Protein AF-A0A124GS36-F1 (afdb_monomer)

pLDDT: mean 78.53, std 15.55, range [39.5, 96.31]

Foldseek 3Di:
DDDDDDDDPDPPPDPPPDPPPDPDPVVVQVVCVVVVNHDADPPHDDDPCPVVVVVVCQVPPDPDHDDPVVVVVVVVVVVVVCVVDVDDVVVVCPDPLQDVDDDPVNVVLVVVLVVCLVVQDDPDPDPPVFDWDDAPNDIAGGSRRSSRVSSVCVVVVPPD

Radius of gyration: 32.29 Å; Cα contacts (8 Å, |Δi|>4): 69; chains: 1; bounding box: 108×48×77 Å

InterPro domains:
  IPR019438 Queuosine salvage protein family [PF10343] (97-158)
  IPR019438 Queuosine salvage protein family [PTHR21314] (47-157)

Secondary structure (DSSP, 8-state):
---------------------S--HHHHHHHHHHTT-SPPPTTSPPP--HHHHHHHHHHH-SS----HHHHHHHHHHHHHHHHHTT--HHHHHTSTTS--S-SHHHHHHHHHHHHHHGGG--S--STTTS-EEEETTEEEETHHHHHHHHHHHHHHTT--

Organism: Penicillium freii (NCBI:txid48697)

Structure (mmCIF, N/CA/C/O backbone):
data_AF-A0A124GS36-F1
#
_entry.id   AF-A0A124GS36-F1
#
loop_
_atom_site.group_PDB
_atom_site.id
_atom_site.type_symbol
_atom_site.label_atom_id
_atom_site.label_alt_id
_atom_site.label_comp_id
_atom_site.label_asym_id
_atom_site.label_entity_id
_atom_site.label_seq_id
_atom_site.pdbx_PDB_ins_code
_atom_site.Cartn_x
_atom_site.Cartn_y
_atom_site.Cartn_z
_atom_site.occupancy
_atom_site.B_iso_or_equiv
_atom_site.auth_seq_id
_atom_site.auth_comp_id
_atom_site.auth_asym_id
_atom_site.auth_atom_id
_atom_site.pdbx_PDB_model_num
ATOM 1 N N . MET A 1 1 ? 85.234 -14.958 -55.658 1.00 46.88 1 MET A N 1
ATOM 2 C CA . MET A 1 1 ? 83.856 -14.489 -55.420 1.00 46.88 1 MET A CA 1
ATOM 3 C C . MET A 1 1 ? 82.938 -15.083 -56.471 1.00 46.88 1 MET A C 1
ATOM 5 O O . MET A 1 1 ? 82.985 -14.627 -57.607 1.00 46.88 1 MET A O 1
ATOM 9 N N . PRO A 1 2 ? 82.162 -16.115 -56.120 1.00 41.84 2 PRO A N 1
ATOM 10 C CA . PRO A 1 2 ? 81.025 -16.557 -56.909 1.00 41.84 2 PRO A CA 1
ATOM 11 C C . PRO A 1 2 ? 79.695 -16.244 -56.200 1.00 41.84 2 PRO A C 1
ATOM 13 O O . PRO A 1 2 ? 79.560 -16.466 -55.004 1.00 41.84 2 PRO A O 1
ATOM 16 N N . SER A 1 3 ? 78.782 -15.677 -56.990 1.00 43.06 3 SER A N 1
ATOM 17 C CA . SER A 1 3 ? 77.311 -15.678 -56.936 1.00 43.06 3 SER A CA 1
ATOM 18 C C . SER A 1 3 ? 76.588 -16.045 -55.630 1.00 43.06 3 SER A C 1
ATOM 20 O O . SER A 1 3 ? 76.698 -17.165 -55.149 1.00 43.06 3 SER A O 1
ATOM 22 N N . LEU A 1 4 ? 75.743 -15.110 -55.178 1.00 46.84 4 LEU A N 1
ATOM 23 C CA . LEU A 1 4 ? 74.707 -15.266 -54.149 1.00 46.84 4 LEU A CA 1
ATOM 24 C C . LEU A 1 4 ? 73.686 -16.374 -54.477 1.00 46.84 4 LEU A C 1
ATOM 26 O O . LEU A 1 4 ? 73.393 -16.646 -55.645 1.00 46.84 4 LEU A O 1
ATOM 30 N N . ASP A 1 5 ? 73.181 -16.968 -53.397 1.00 48.59 5 ASP A N 1
ATOM 31 C CA . ASP A 1 5 ? 72.450 -18.232 -53.260 1.00 48.59 5 ASP A CA 1
ATOM 32 C C . ASP A 1 5 ? 71.000 -18.241 -53.788 1.00 48.59 5 ASP A C 1
ATOM 34 O O . ASP A 1 5 ? 70.355 -17.193 -53.872 1.00 48.59 5 ASP A O 1
ATOM 38 N N . PRO A 1 6 ? 70.417 -19.433 -54.029 1.00 60.62 6 PRO A N 1
ATOM 39 C CA . PRO A 1 6 ? 68.972 -19.622 -54.068 1.00 60.62 6 PRO A CA 1
ATOM 40 C C . PRO A 1 6 ? 68.421 -20.385 -52.834 1.00 60.62 6 PRO A C 1
ATOM 42 O O . PRO A 1 6 ? 69.136 -21.174 -52.219 1.00 60.62 6 PRO A O 1
ATOM 45 N N . ILE A 1 7 ? 67.090 -20.257 -52.633 1.00 44.62 7 ILE A N 1
ATOM 46 C CA . ILE A 1 7 ? 66.129 -21.124 -51.881 1.00 44.62 7 ILE A CA 1
ATOM 47 C C . ILE A 1 7 ? 65.781 -20.650 -50.437 1.00 44.62 7 ILE A C 1
ATOM 49 O O . ILE A 1 7 ? 66.694 -20.222 -49.739 1.00 44.62 7 ILE A O 1
ATOM 53 N N . PRO A 1 8 ? 64.533 -20.794 -49.895 1.00 44.78 8 PRO A N 1
ATOM 54 C CA . PRO A 1 8 ? 63.215 -21.148 -50.473 1.00 44.78 8 PRO A CA 1
ATOM 55 C C . PRO A 1 8 ? 62.080 -20.138 -50.160 1.00 44.78 8 PRO A C 1
ATOM 57 O O . PRO A 1 8 ? 62.100 -19.419 -49.166 1.00 44.78 8 PRO A O 1
ATOM 60 N N . ALA A 1 9 ? 60.983 -20.213 -50.921 1.00 49.94 9 ALA A N 1
ATOM 61 C CA . ALA A 1 9 ? 59.670 -19.810 -50.416 1.00 49.94 9 ALA A CA 1
ATOM 62 C C . ALA A 1 9 ? 59.120 -20.935 -49.521 1.00 49.94 9 ALA A C 1
ATOM 64 O O . ALA A 1 9 ? 58.673 -21.967 -50.023 1.00 49.94 9 ALA A O 1
ATOM 65 N N . GLN A 1 10 ? 59.166 -20.758 -48.199 1.00 46.72 10 GLN A N 1
ATOM 66 C CA . GLN A 1 10 ? 58.380 -21.591 -47.290 1.00 46.72 10 GLN A CA 1
ATOM 67 C C . GLN A 1 10 ? 56.938 -21.091 -47.301 1.00 46.72 10 GLN A C 1
ATOM 69 O O . GLN A 1 10 ? 56.591 -20.075 -46.703 1.00 46.72 10 GLN A O 1
ATOM 74 N N . ARG A 1 11 ? 56.100 -21.821 -48.034 1.00 46.44 11 ARG A N 1
ATOM 75 C CA . ARG A 1 11 ? 54.648 -21.746 -47.943 1.00 46.44 11 ARG A CA 1
ATOM 76 C C . ARG A 1 11 ? 54.243 -22.324 -46.590 1.00 46.44 11 ARG A C 1
ATOM 78 O O . ARG A 1 11 ? 54.271 -23.537 -46.406 1.00 46.44 11 ARG A O 1
ATOM 85 N N . ASN A 1 12 ? 53.932 -21.452 -45.640 1.00 44.78 12 ASN A N 1
ATOM 86 C CA . ASN A 1 12 ? 53.392 -21.853 -44.349 1.00 44.78 12 ASN A CA 1
ATOM 87 C C . ASN A 1 12 ? 51.884 -22.117 -44.513 1.00 44.78 12 ASN A C 1
ATOM 89 O O . ASN A 1 12 ? 51.060 -21.273 -44.175 1.00 44.78 12 ASN A O 1
ATOM 93 N N . ASP A 1 13 ? 51.529 -23.262 -45.101 1.00 53.09 13 ASP A N 1
ATOM 94 C CA . ASP A 1 13 ? 50.150 -23.762 -45.118 1.00 53.09 13 ASP A CA 1
ATOM 95 C C . ASP A 1 13 ? 49.849 -24.419 -43.758 1.00 53.09 13 ASP A C 1
ATOM 97 O O . ASP A 1 13 ? 49.844 -25.639 -43.630 1.00 53.09 13 ASP A O 1
ATOM 101 N N . GLN A 1 14 ? 49.621 -23.593 -42.736 1.00 43.47 14 GLN A N 1
ATOM 102 C CA . GLN A 1 14 ? 48.847 -23.950 -41.542 1.00 43.47 14 GLN A CA 1
ATOM 103 C C . GLN A 1 14 ? 47.996 -22.741 -41.152 1.00 43.47 14 GLN A C 1
ATOM 105 O O . GLN A 1 14 ? 48.348 -21.934 -40.297 1.00 43.47 14 GLN A O 1
ATOM 110 N N . VAL A 1 15 ? 46.878 -22.597 -41.859 1.00 46.75 15 VAL A N 1
ATOM 111 C CA . VAL A 1 15 ? 45.738 -21.802 -41.409 1.00 46.75 15 VAL A CA 1
ATOM 112 C C . VAL A 1 15 ? 44.892 -22.741 -40.553 1.00 46.75 15 VAL A C 1
ATOM 114 O O . VAL A 1 15 ? 44.019 -23.430 -41.072 1.00 46.75 15 VAL A O 1
ATOM 117 N N . GLU A 1 16 ? 45.177 -22.816 -39.255 1.00 45.34 16 GLU A N 1
ATOM 118 C CA . GLU A 1 16 ? 44.173 -23.272 -38.293 1.00 45.34 16 GLU A CA 1
ATOM 119 C C . GLU A 1 16 ? 43.348 -22.052 -37.887 1.00 45.34 16 GLU A C 1
ATOM 121 O O . GLU A 1 16 ? 43.740 -21.246 -37.046 1.00 45.34 16 GLU A O 1
ATOM 126 N N . ALA A 1 17 ? 42.213 -21.885 -38.559 1.00 45.56 17 ALA A N 1
ATOM 127 C CA . ALA A 1 17 ? 41.154 -21.004 -38.104 1.00 45.56 17 ALA A CA 1
ATOM 128 C C . ALA A 1 17 ? 40.460 -21.678 -36.910 1.00 45.56 17 ALA A C 1
ATOM 130 O O . ALA A 1 17 ? 39.518 -22.442 -37.101 1.00 45.56 17 ALA A O 1
ATOM 131 N N . ASN A 1 18 ? 40.938 -21.421 -35.693 1.00 41.62 18 ASN A N 1
ATOM 132 C CA . ASN A 1 18 ? 40.135 -21.633 -34.491 1.00 41.62 18 ASN A CA 1
ATOM 133 C C . ASN A 1 18 ? 39.341 -20.349 -34.237 1.00 41.62 18 ASN A C 1
ATOM 135 O O . ASN A 1 18 ? 39.913 -19.272 -34.070 1.00 41.62 18 ASN A O 1
ATOM 139 N N . SER A 1 19 ? 38.018 -20.460 -34.324 1.00 48.09 19 SER A N 1
ATOM 140 C CA . SER A 1 19 ? 37.061 -19.375 -34.136 1.00 48.09 19 SER A CA 1
ATOM 141 C C . SER A 1 19 ? 37.006 -18.961 -32.667 1.00 48.09 19 SER A C 1
ATOM 143 O O . SER A 1 19 ? 36.362 -19.623 -31.860 1.00 48.09 19 SER A O 1
ATOM 145 N N . ASP A 1 20 ? 37.665 -17.856 -32.338 1.00 52.22 20 ASP A N 1
ATOM 146 C CA . ASP A 1 20 ? 37.756 -17.296 -30.982 1.00 52.22 20 ASP A CA 1
ATOM 147 C C . ASP A 1 20 ? 36.627 -16.280 -30.677 1.00 52.22 20 ASP A C 1
ATOM 149 O O . ASP A 1 20 ? 36.811 -15.342 -29.908 1.00 52.22 20 ASP A O 1
ATOM 153 N N . ASP A 1 21 ? 35.462 -16.425 -31.322 1.00 59.47 21 ASP A N 1
ATOM 154 C CA . ASP A 1 21 ? 34.338 -15.467 -31.237 1.00 59.47 21 ASP A CA 1
ATOM 155 C C . ASP A 1 21 ? 33.023 -16.118 -30.763 1.00 59.47 21 ASP A C 1
ATOM 157 O O . ASP A 1 21 ? 31.938 -15.556 -30.906 1.00 59.47 21 ASP A O 1
ATOM 161 N N . GLU A 1 22 ? 33.095 -17.325 -30.195 1.00 63.34 22 GLU A N 1
ATOM 162 C CA . GLU A 1 22 ? 31.944 -17.981 -29.574 1.00 63.34 22 GLU A CA 1
ATOM 163 C C . GLU A 1 22 ? 32.016 -17.777 -28.057 1.00 63.34 22 GLU A C 1
ATOM 165 O O . GLU A 1 22 ? 32.961 -18.207 -27.396 1.00 63.34 22 GLU A O 1
ATOM 170 N N . ALA A 1 23 ? 31.041 -17.052 -27.502 1.00 68.56 23 ALA A N 1
ATOM 171 C CA . ALA A 1 23 ? 30.959 -16.833 -26.064 1.00 68.56 23 ALA A CA 1
ATOM 172 C C . ALA A 1 23 ? 30.880 -18.181 -25.335 1.00 68.56 23 ALA A C 1
ATOM 174 O O . ALA A 1 23 ? 30.035 -19.009 -25.674 1.00 68.56 23 ALA A O 1
ATOM 175 N N . ASP A 1 24 ? 31.735 -18.370 -24.325 1.00 81.81 24 ASP A N 1
ATOM 176 C CA . ASP A 1 24 ? 31.780 -19.586 -23.512 1.00 81.81 24 ASP A CA 1
ATOM 177 C C . ASP A 1 24 ? 30.370 -19.931 -22.984 1.00 81.81 24 ASP A C 1
ATOM 179 O O . ASP A 1 24 ? 29.795 -19.146 -22.213 1.00 81.81 24 ASP A O 1
ATOM 183 N N . PRO A 1 25 ? 29.795 -21.082 -23.384 1.00 75.69 25 PRO A N 1
ATOM 184 C CA . PRO A 1 25 ? 28.466 -21.500 -22.958 1.00 75.69 25 PRO A CA 1
ATOM 185 C C . PRO A 1 25 ? 28.307 -21.555 -21.435 1.00 75.69 25 PRO A C 1
ATOM 187 O O . PRO A 1 25 ? 27.223 -21.258 -20.931 1.00 75.69 25 PRO A O 1
ATOM 190 N N . GLU A 1 26 ? 29.368 -21.875 -20.689 1.00 77.62 26 GLU A N 1
ATOM 191 C CA . GLU A 1 26 ? 29.330 -21.922 -19.225 1.00 77.62 26 GLU A CA 1
ATOM 192 C C . GLU A 1 26 ? 29.274 -20.522 -18.609 1.00 77.62 26 GLU A C 1
ATOM 194 O O . GLU A 1 26 ? 28.540 -20.294 -17.646 1.00 77.62 26 GLU A O 1
ATOM 199 N N . LEU A 1 27 ? 29.981 -19.550 -19.192 1.00 77.12 27 LEU A N 1
ATOM 200 C CA . LEU A 1 27 ? 29.913 -18.154 -18.762 1.00 77.12 27 LEU A CA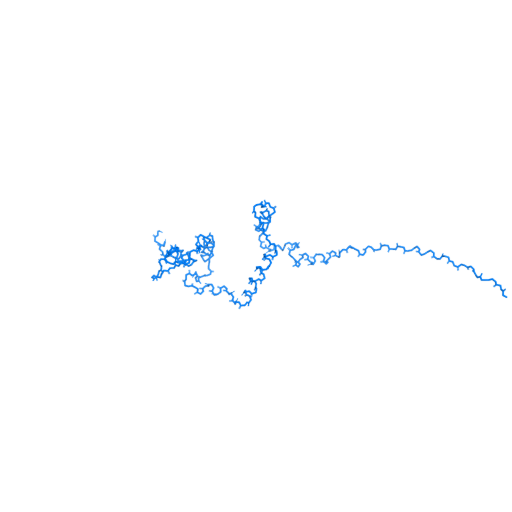 1
ATOM 201 C C . LEU A 1 27 ? 28.543 -17.545 -19.076 1.00 77.12 27 LEU A C 1
ATOM 203 O O . LEU A 1 27 ? 27.985 -16.815 -18.257 1.00 77.12 27 LEU A O 1
ATOM 207 N N . VAL A 1 28 ? 27.977 -17.865 -20.241 1.00 78.00 28 VAL A N 1
ATOM 208 C CA . VAL A 1 28 ? 26.621 -17.446 -20.618 1.00 78.00 28 VAL A CA 1
ATOM 209 C C . VAL A 1 28 ? 25.594 -18.031 -19.653 1.00 78.00 28 VAL A C 1
ATOM 211 O O . VAL A 1 28 ? 24.692 -17.314 -19.218 1.00 78.00 28 VAL A O 1
ATOM 214 N N . GLU A 1 29 ? 25.741 -19.297 -19.275 1.00 76.44 29 GLU A N 1
ATOM 215 C CA . GLU A 1 29 ? 24.854 -19.953 -18.316 1.00 76.44 29 GLU A CA 1
ATOM 216 C C . GLU A 1 29 ? 25.003 -19.372 -16.902 1.00 76.44 29 GLU A C 1
ATOM 218 O O . GLU A 1 29 ? 24.006 -19.068 -16.246 1.00 76.44 29 GLU A O 1
ATOM 223 N N . LEU A 1 30 ? 26.229 -19.092 -16.458 1.00 78.19 30 LEU A N 1
ATOM 224 C CA . LEU A 1 30 ? 26.489 -18.418 -15.185 1.00 78.19 30 LEU A CA 1
ATOM 225 C C . LEU A 1 30 ? 25.857 -17.018 -15.143 1.00 78.19 30 LEU A C 1
ATOM 227 O O . LEU A 1 30 ? 25.249 -16.633 -14.142 1.00 78.19 30 LEU A O 1
ATOM 231 N N . LEU A 1 31 ? 25.964 -16.256 -16.235 1.00 76.12 31 LEU A N 1
ATOM 232 C CA . LEU A 1 31 ? 25.343 -14.937 -16.354 1.00 76.12 31 LEU A CA 1
ATOM 233 C C . LEU A 1 31 ? 23.815 -15.045 -16.352 1.00 76.12 31 LEU A C 1
ATOM 235 O O . LEU A 1 31 ? 23.154 -14.276 -15.655 1.00 76.12 31 LEU A O 1
ATOM 239 N N . ARG A 1 32 ? 23.239 -16.026 -17.057 1.00 76.25 32 ARG A N 1
ATOM 240 C CA . ARG A 1 32 ? 21.793 -16.295 -17.015 1.00 76.25 32 ARG A CA 1
ATOM 241 C C . ARG A 1 32 ? 21.326 -16.596 -15.599 1.00 76.25 32 ARG A C 1
ATOM 243 O O . ARG A 1 32 ? 20.335 -16.019 -15.165 1.00 76.25 32 ARG A O 1
ATOM 250 N N . GLN A 1 33 ? 22.051 -17.420 -14.851 1.00 75.31 33 GLN A N 1
ATOM 251 C CA . GLN A 1 33 ? 21.722 -17.716 -13.456 1.00 75.31 33 GLN A CA 1
ATOM 252 C C . GLN A 1 33 ? 21.836 -16.478 -12.560 1.00 75.31 33 GLN A C 1
ATOM 254 O O . GLN A 1 33 ? 20.937 -16.221 -11.761 1.00 75.31 33 GLN A O 1
ATOM 259 N N . HIS A 1 34 ? 22.883 -15.666 -12.729 1.00 73.25 34 HIS A N 1
ATOM 260 C CA . HIS A 1 34 ? 23.079 -14.444 -11.945 1.00 73.25 34 HIS A CA 1
ATOM 261 C C . HIS A 1 34 ? 21.986 -13.391 -12.194 1.00 73.25 34 HIS A C 1
ATOM 263 O O . HIS A 1 34 ? 21.566 -12.707 -11.263 1.00 73.25 34 HIS A O 1
ATOM 269 N N . PHE A 1 35 ? 21.490 -13.290 -13.431 1.00 72.38 35 PHE A N 1
ATOM 270 C CA . PHE A 1 35 ? 20.403 -12.381 -13.808 1.00 72.38 35 PHE A CA 1
ATOM 271 C C . PHE A 1 35 ? 18.996 -12.996 -13.683 1.00 72.38 35 PHE A C 1
ATOM 273 O O . PHE A 1 35 ? 18.021 -12.344 -14.049 1.00 72.38 35 PHE A O 1
ATOM 280 N N . GLY A 1 36 ? 18.860 -14.225 -13.167 1.00 64.75 36 GLY A N 1
ATOM 281 C CA . GLY A 1 36 ? 17.559 -14.883 -12.978 1.00 64.75 36 GLY A CA 1
ATOM 282 C C . GLY A 1 36 ? 16.878 -15.359 -14.271 1.00 64.75 36 GLY A C 1
ATOM 283 O O . GLY A 1 36 ? 15.672 -15.578 -14.282 1.00 64.75 36 GLY A O 1
ATOM 284 N N . LEU A 1 37 ? 17.644 -15.518 -15.351 1.00 69.81 37 LEU A N 1
ATOM 285 C CA . LEU A 1 37 ? 17.222 -15.996 -16.675 1.00 69.81 37 LEU A CA 1
ATOM 286 C C . LEU A 1 37 ? 17.522 -17.496 -16.906 1.00 69.81 37 LEU A C 1
ATOM 288 O O . LEU A 1 37 ? 17.336 -17.989 -18.018 1.00 69.81 37 LEU A O 1
ATOM 292 N N . GLY A 1 38 ? 18.043 -18.202 -15.896 1.00 71.44 38 GLY A N 1
ATOM 293 C CA . GLY A 1 38 ? 18.336 -19.643 -15.943 1.00 71.44 38 GLY A CA 1
ATOM 294 C C . GLY A 1 38 ? 17.116 -20.533 -15.664 1.00 71.44 38 GLY A C 1
ATOM 295 O O . GLY A 1 38 ? 16.009 -20.043 -15.430 1.00 71.44 38 GLY A O 1
ATOM 296 N N . GLU A 1 39 ? 17.312 -21.858 -15.666 1.00 68.81 39 GLU A N 1
ATOM 297 C CA . GLU A 1 39 ? 16.245 -22.803 -15.309 1.00 68.81 39 GLU A CA 1
ATOM 298 C C . GLU A 1 39 ? 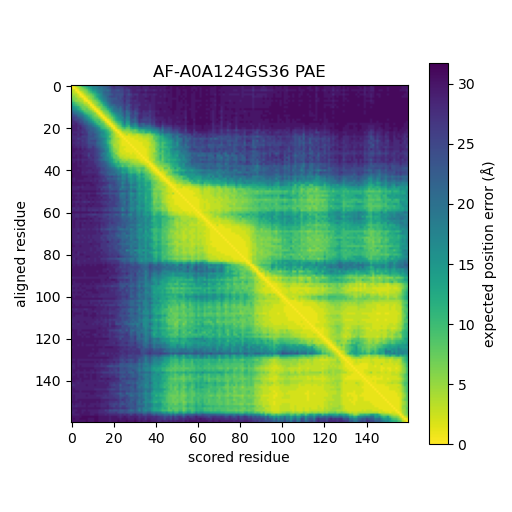15.718 -22.534 -13.895 1.00 68.81 39 GLU A C 1
ATOM 300 O O . GLU A 1 39 ? 16.463 -22.427 -12.917 1.00 68.81 39 GLU A O 1
ATOM 305 N N . ARG A 1 40 ? 14.393 -22.422 -13.791 1.00 65.69 40 ARG A N 1
ATOM 306 C CA . ARG A 1 40 ? 13.730 -22.088 -12.536 1.00 65.69 40 ARG A CA 1
ATOM 307 C C . ARG A 1 40 ? 13.895 -23.253 -11.543 1.00 65.69 40 ARG A C 1
ATOM 309 O O . ARG A 1 40 ? 13.592 -24.393 -11.906 1.00 65.69 40 ARG A O 1
ATOM 316 N N . PRO A 1 41 ? 14.323 -23.004 -10.290 1.00 77.19 41 PRO A N 1
ATOM 317 C CA . PRO A 1 41 ? 14.397 -24.042 -9.266 1.00 77.19 41 PRO A CA 1
ATOM 318 C C . PRO A 1 41 ? 13.064 -24.783 -9.122 1.00 77.19 41 PRO A C 1
ATOM 320 O O . PRO A 1 41 ? 12.002 -24.165 -9.187 1.00 77.19 41 PRO A O 1
ATOM 323 N N . LYS A 1 42 ? 13.103 -26.098 -8.880 1.00 69.12 42 LYS A N 1
ATOM 324 C CA . LYS A 1 42 ? 11.884 -26.912 -8.692 1.00 69.12 42 LYS A CA 1
ATOM 325 C C . LYS A 1 42 ? 11.018 -26.445 -7.515 1.00 69.12 42 LYS A C 1
ATOM 327 O O . LYS A 1 42 ? 9.808 -26.626 -7.557 1.00 69.12 42 LYS A O 1
ATOM 332 N N . ASP A 1 43 ? 11.639 -25.798 -6.531 1.00 79.62 43 ASP A N 1
ATOM 333 C CA . ASP A 1 43 ? 10.984 -25.227 -5.349 1.00 79.62 43 ASP A CA 1
ATOM 334 C C . ASP A 1 43 ? 10.733 -23.715 -5.485 1.00 79.62 43 ASP A C 1
ATOM 336 O O . ASP A 1 43 ? 10.454 -23.026 -4.503 1.00 79.62 43 ASP A O 1
ATOM 340 N N . ALA A 1 44 ? 10.881 -23.158 -6.690 1.00 69.94 44 ALA A N 1
ATOM 341 C CA . ALA A 1 44 ? 10.629 -21.746 -6.904 1.00 69.94 44 ALA A CA 1
ATOM 342 C C . ALA A 1 44 ? 9.144 -21.421 -6.687 1.00 69.94 44 ALA A C 1
ATOM 344 O O . ALA A 1 44 ? 8.275 -22.228 -7.033 1.00 69.94 44 ALA A O 1
ATOM 345 N N . PRO A 1 45 ? 8.832 -20.211 -6.191 1.00 70.94 45 PRO A N 1
ATOM 346 C CA . PRO A 1 45 ? 7.460 -19.740 -6.115 1.00 70.94 45 PRO A CA 1
ATOM 347 C C . PRO A 1 45 ? 6.760 -19.872 -7.477 1.00 70.94 45 PRO A C 1
ATOM 349 O O . PRO A 1 45 ? 7.425 -19.689 -8.509 1.00 70.94 45 PRO A O 1
ATOM 352 N N . PRO A 1 46 ? 5.444 -20.150 -7.507 1.00 76.56 46 PRO A N 1
ATOM 353 C CA . PRO A 1 46 ? 4.676 -20.222 -8.745 1.00 76.56 46 PRO A CA 1
ATOM 354 C C . PRO A 1 46 ? 4.867 -18.968 -9.607 1.00 76.56 46 PRO A C 1
ATOM 356 O O . PRO A 1 46 ? 4.978 -17.858 -9.086 1.00 76.56 46 PRO A O 1
ATOM 359 N N . GLU A 1 47 ? 4.908 -19.136 -10.929 1.00 77.88 47 GLU A N 1
ATOM 360 C CA . GLU A 1 47 ? 4.904 -18.000 -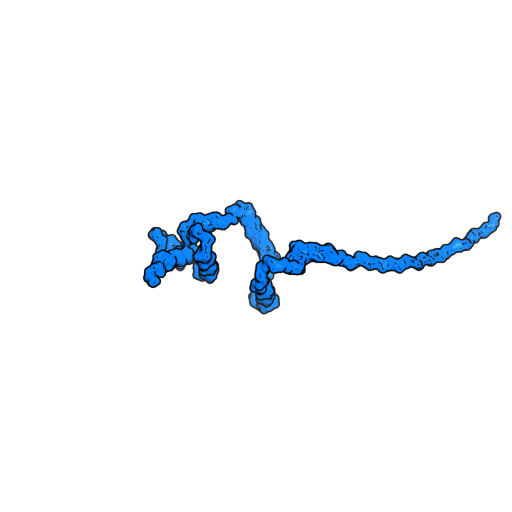11.855 1.00 77.88 47 GLU A CA 1
ATOM 361 C C . GLU A 1 47 ? 3.555 -17.281 -11.770 1.00 77.88 47 GLU A C 1
ATOM 363 O O . GLU A 1 47 ? 2.511 -17.874 -12.047 1.00 77.88 47 GLU A O 1
ATOM 368 N N . THR A 1 48 ? 3.577 -16.008 -11.375 1.00 84.69 48 THR A N 1
ATOM 369 C CA . THR A 1 48 ? 2.368 -15.187 -11.227 1.00 84.69 48 THR A CA 1
ATOM 370 C C . THR A 1 48 ? 1.929 -14.575 -12.554 1.00 84.69 48 THR A C 1
ATOM 372 O O . THR A 1 48 ? 0.814 -14.066 -12.642 1.00 84.69 48 THR A O 1
ATOM 375 N N . LYS A 1 49 ? 2.793 -14.611 -13.583 1.00 88.50 49 LYS A N 1
ATOM 376 C CA . LYS A 1 49 ? 2.616 -13.974 -14.900 1.00 88.50 49 LYS A CA 1
ATOM 377 C C . LYS A 1 49 ? 2.434 -12.460 -14.841 1.00 88.50 49 LYS A C 1
ATOM 379 O O . LYS A 1 49 ? 2.103 -11.835 -15.845 1.00 88.50 49 LYS A O 1
ATOM 384 N N . VAL A 1 50 ? 2.676 -11.850 -13.681 1.00 86.62 50 VAL A N 1
ATOM 385 C CA . VAL A 1 50 ? 2.536 -10.403 -13.492 1.00 86.62 50 VAL A CA 1
ATOM 386 C C . VAL A 1 50 ? 3.511 -9.656 -14.398 1.00 86.62 50 VAL A C 1
ATOM 388 O O . VAL A 1 50 ? 3.119 -8.674 -15.017 1.00 86.62 50 VAL A O 1
ATOM 391 N N . LEU A 1 51 ? 4.749 -10.146 -14.536 1.00 84.88 51 LEU A N 1
ATOM 392 C CA . LEU A 1 51 ? 5.749 -9.532 -15.415 1.00 84.88 51 LEU A CA 1
ATOM 393 C C . LEU A 1 51 ? 5.353 -9.627 -16.891 1.00 84.88 51 LEU A C 1
ATOM 395 O O . LEU A 1 51 ? 5.416 -8.628 -17.598 1.00 84.88 51 LEU A O 1
ATOM 399 N N . GLU A 1 52 ? 4.888 -10.799 -17.329 1.00 89.56 52 GLU A N 1
ATOM 400 C CA . GLU A 1 52 ? 4.400 -11.017 -18.696 1.00 89.56 52 GLU A CA 1
ATOM 401 C C . GLU A 1 52 ? 3.213 -10.094 -19.014 1.00 89.56 52 GLU A C 1
ATOM 403 O O . GLU A 1 52 ? 3.210 -9.404 -20.032 1.00 89.56 52 GLU A O 1
ATOM 408 N N . GLY A 1 53 ? 2.227 -10.020 -18.115 1.00 91.19 53 GLY A N 1
ATOM 409 C CA . GLY A 1 53 ? 1.061 -9.153 -18.280 1.00 91.19 53 GLY A CA 1
ATOM 410 C C . GLY A 1 53 ? 1.414 -7.664 -18.267 1.00 91.19 53 GLY A C 1
ATOM 411 O O . GLY A 1 53 ? 0.926 -6.910 -19.108 1.00 91.19 53 GLY A O 1
ATOM 412 N N . ALA A 1 54 ? 2.289 -7.234 -17.354 1.00 88.75 54 ALA A N 1
ATOM 413 C CA . ALA A 1 54 ? 2.754 -5.851 -17.289 1.00 88.75 54 ALA A CA 1
ATOM 414 C C . ALA A 1 54 ? 3.530 -5.455 -18.552 1.00 88.75 54 ALA A C 1
ATOM 416 O O . ALA A 1 54 ? 3.302 -4.372 -19.093 1.00 88.75 54 ALA A O 1
ATOM 417 N N . GLN A 1 55 ? 4.394 -6.344 -19.051 1.00 88.06 55 GLN A N 1
ATOM 418 C CA . GLN A 1 55 ? 5.117 -6.139 -20.301 1.00 88.06 55 GLN A CA 1
ATOM 419 C C . GLN A 1 55 ? 4.157 -6.041 -21.488 1.00 88.06 55 GLN A C 1
ATOM 421 O O . GLN A 1 55 ? 4.261 -5.102 -22.268 1.00 88.06 55 GLN A O 1
ATOM 426 N N . TYR A 1 56 ? 3.170 -6.936 -21.585 1.00 92.31 56 TYR A N 1
ATOM 427 C CA . TYR A 1 56 ? 2.168 -6.877 -22.648 1.00 92.31 56 TYR A CA 1
ATOM 428 C C . TYR A 1 56 ? 1.419 -5.538 -22.659 1.00 92.31 56 TYR A C 1
ATOM 430 O O . TYR A 1 56 ? 1.243 -4.941 -23.719 1.00 92.31 56 TYR A O 1
ATOM 438 N N . VAL A 1 57 ? 0.991 -5.040 -21.494 1.00 91.00 57 VAL A N 1
ATOM 439 C CA . VAL A 1 57 ? 0.326 -3.730 -21.398 1.00 91.00 57 VAL A CA 1
ATOM 440 C C . VAL A 1 57 ? 1.265 -2.609 -21.834 1.00 91.00 57 VAL A C 1
ATOM 442 O O . VAL A 1 57 ? 0.844 -1.747 -22.597 1.00 91.00 57 VAL A O 1
ATOM 445 N N . PHE A 1 58 ? 2.524 -2.628 -21.393 1.00 88.88 58 PHE A N 1
ATOM 446 C CA . PHE A 1 58 ? 3.519 -1.627 -21.777 1.00 88.88 58 PHE A CA 1
ATOM 447 C C . PHE A 1 58 ? 3.779 -1.614 -23.291 1.00 88.88 58 PHE A C 1
ATOM 449 O O . PHE A 1 58 ? 3.743 -0.549 -23.901 1.00 88.88 58 PHE A O 1
ATOM 456 N N . ASP A 1 59 ? 3.966 -2.785 -23.901 1.00 90.44 59 ASP A N 1
ATOM 457 C CA . ASP A 1 59 ? 4.275 -2.928 -25.329 1.00 90.44 59 ASP A CA 1
ATOM 458 C C . ASP A 1 59 ? 3.093 -2.537 -26.238 1.00 90.44 59 ASP A C 1
ATOM 460 O O . ASP A 1 59 ? 3.297 -2.179 -27.398 1.00 90.44 59 ASP A O 1
ATOM 464 N N . ASN A 1 60 ? 1.856 -2.602 -25.728 1.00 94.31 60 ASN A N 1
ATOM 465 C CA . ASN A 1 60 ? 0.632 -2.329 -26.493 1.00 94.31 60 ASN A CA 1
ATOM 466 C C . ASN A 1 60 ? -0.078 -1.018 -26.103 1.00 94.31 60 ASN A C 1
ATOM 468 O O . ASN A 1 60 ? -1.099 -0.679 -26.707 1.00 94.31 60 ASN A O 1
ATOM 472 N N . ALA A 1 61 ? 0.412 -0.283 -25.103 1.00 92.88 61 ALA A N 1
ATOM 473 C CA . ALA A 1 61 ? -0.170 0.995 -24.707 1.00 92.88 61 ALA A CA 1
ATOM 474 C C . ALA A 1 61 ? 0.048 2.055 -25.799 1.00 92.88 61 ALA A C 1
ATOM 476 O O . ALA A 1 61 ? 1.149 2.220 -26.319 1.00 92.88 61 ALA A O 1
ATOM 477 N N . ILE A 1 62 ? -1.012 2.792 -26.141 1.00 92.88 62 ILE A N 1
ATOM 478 C CA . ILE A 1 62 ? -0.970 3.837 -27.178 1.00 92.88 62 ILE A CA 1
ATOM 479 C C . ILE A 1 62 ? -0.850 5.222 -26.538 1.00 92.88 62 ILE A C 1
ATOM 481 O O . ILE A 1 62 ? -0.020 6.032 -26.944 1.00 92.88 62 ILE A O 1
ATOM 485 N N . ASP A 1 63 ? -1.666 5.485 -25.517 1.00 94.12 63 ASP A N 1
ATOM 486 C CA . ASP A 1 63 ? -1.799 6.816 -24.913 1.00 94.12 63 ASP A CA 1
ATOM 487 C C . ASP A 1 63 ? -0.823 7.066 -23.751 1.00 94.12 63 ASP A C 1
ATOM 489 O O . ASP A 1 63 ? -0.728 8.182 -23.241 1.00 94.12 63 ASP A O 1
ATOM 493 N N . ILE A 1 64 ? -0.110 6.030 -23.298 1.00 86.12 64 ILE A N 1
ATOM 494 C CA . ILE A 1 64 ? 0.734 6.070 -22.100 1.00 86.12 64 ILE A CA 1
ATOM 495 C C . ILE A 1 64 ? 2.085 5.431 -22.416 1.00 86.12 64 ILE A C 1
ATOM 497 O O . ILE A 1 64 ? 2.142 4.327 -22.947 1.00 86.12 64 ILE A O 1
ATOM 501 N N . ALA A 1 65 ? 3.170 6.103 -22.028 1.00 87.00 65 ALA A N 1
ATOM 502 C CA . ALA A 1 65 ? 4.530 5.582 -22.109 1.00 87.00 65 ALA A CA 1
ATOM 503 C C . ALA A 1 65 ? 5.244 5.741 -20.760 1.00 87.00 65 ALA A C 1
ATOM 505 O O . ALA A 1 65 ? 5.152 6.787 -20.115 1.00 87.00 65 ALA A O 1
ATOM 506 N N . VAL A 1 66 ? 5.986 4.714 -20.343 1.00 87.25 66 VAL A N 1
ATOM 507 C CA . VAL A 1 66 ? 6.804 4.748 -19.119 1.00 87.25 66 VAL A CA 1
ATOM 508 C C . VAL A 1 66 ? 8.247 5.106 -19.482 1.00 87.25 66 VAL A C 1
ATOM 510 O O . VAL A 1 66 ? 8.862 4.464 -20.331 1.00 87.25 66 VAL A O 1
ATOM 513 N N . SER A 1 67 ? 8.807 6.134 -18.839 1.00 91.00 67 SER A N 1
ATOM 514 C CA . SER A 1 67 ? 10.207 6.532 -19.043 1.00 91.00 67 SER A CA 1
ATOM 515 C C . SER A 1 67 ? 11.147 5.642 -18.237 1.00 91.00 67 SER A C 1
ATOM 517 O O . SER A 1 67 ? 11.238 5.787 -17.020 1.00 91.00 67 SER A O 1
ATOM 519 N N . LEU A 1 68 ? 11.914 4.788 -18.920 1.00 87.44 68 LEU A N 1
ATOM 520 C CA . LEU A 1 68 ? 12.907 3.922 -18.277 1.00 87.44 68 LEU A CA 1
ATOM 521 C C . LEU A 1 68 ? 13.919 4.714 -17.431 1.00 87.44 68 LEU A C 1
ATOM 523 O O . LEU A 1 68 ? 14.271 4.289 -16.331 1.00 87.44 68 LEU A O 1
ATOM 527 N N . ALA A 1 69 ? 14.369 5.871 -17.928 1.00 93.81 69 ALA A N 1
ATOM 528 C CA . ALA A 1 69 ? 15.325 6.720 -17.222 1.00 93.81 69 ALA A CA 1
ATOM 529 C C . ALA A 1 69 ? 14.750 7.213 -15.885 1.00 93.81 69 ALA A C 1
ATOM 531 O O . ALA A 1 69 ? 15.355 6.996 -14.837 1.00 93.81 69 ALA A O 1
ATOM 532 N N . HIS A 1 70 ? 13.539 7.777 -15.902 1.00 93.75 70 HIS A N 1
ATOM 533 C CA . HIS A 1 70 ? 12.902 8.289 -14.687 1.00 93.75 70 HIS A CA 1
ATOM 534 C C . HIS A 1 70 ? 12.470 7.162 -13.738 1.00 93.75 70 HIS A C 1
ATOM 536 O O . HIS A 1 70 ? 12.551 7.323 -12.523 1.00 93.75 70 HIS A O 1
ATOM 542 N N . THR A 1 71 ? 12.066 5.997 -14.257 1.00 92.25 71 THR A N 1
ATOM 543 C CA . THR A 1 71 ? 11.789 4.813 -13.430 1.00 92.25 71 THR A CA 1
ATOM 544 C C . THR A 1 71 ? 13.039 4.367 -12.677 1.00 92.25 71 THR A C 1
ATOM 546 O O . THR A 1 71 ? 12.962 4.072 -11.484 1.00 92.25 71 THR A O 1
ATOM 549 N N . LYS A 1 72 ? 14.205 4.365 -13.335 1.00 93.69 72 LYS A N 1
ATOM 550 C CA . LYS A 1 72 ? 15.479 4.031 -12.691 1.00 93.69 72 LYS A CA 1
ATOM 551 C C . LYS A 1 72 ? 15.856 5.055 -11.618 1.00 93.69 72 LYS A C 1
ATOM 553 O O . LYS A 1 72 ? 16.199 4.665 -10.506 1.00 93.69 72 LYS A O 1
ATOM 558 N N . GLU A 1 73 ? 15.729 6.346 -11.910 1.00 96.31 73 GLU A N 1
ATOM 559 C CA . GLU A 1 73 ? 15.982 7.419 -10.937 1.00 96.31 73 GLU A CA 1
ATOM 560 C C . GLU A 1 73 ? 15.056 7.329 -9.712 1.00 96.31 73 GLU A C 1
ATOM 562 O O . GLU A 1 73 ? 15.498 7.491 -8.567 1.00 96.31 73 GLU A O 1
ATOM 567 N N . ALA A 1 74 ? 13.773 7.022 -9.930 1.00 92.94 74 ALA A N 1
ATOM 568 C CA . ALA A 1 74 ? 12.805 6.803 -8.862 1.00 92.94 74 ALA A CA 1
ATOM 569 C C . ALA A 1 74 ? 13.183 5.582 -8.010 1.00 92.94 74 ALA A C 1
ATOM 571 O O . ALA A 1 74 ? 13.218 5.684 -6.782 1.00 92.94 74 ALA A O 1
ATOM 572 N N . ALA A 1 75 ? 13.540 4.458 -8.640 1.00 91.88 75 ALA A N 1
ATOM 573 C CA . ALA A 1 75 ? 13.978 3.249 -7.946 1.00 91.88 75 ALA A CA 1
ATOM 574 C C . ALA A 1 75 ? 15.236 3.498 -7.095 1.00 91.88 75 ALA A C 1
ATOM 576 O O . ALA A 1 75 ? 15.276 3.125 -5.922 1.00 91.88 75 ALA A O 1
ATOM 577 N N . GLU A 1 76 ? 16.236 4.197 -7.638 1.00 93.81 76 GLU A N 1
ATOM 578 C CA . GLU A 1 76 ? 17.446 4.583 -6.903 1.00 93.81 76 GLU A CA 1
ATOM 579 C C . GLU A 1 76 ? 17.134 5.501 -5.714 1.00 93.81 76 GLU A C 1
ATOM 581 O O . GLU A 1 76 ? 17.749 5.388 -4.648 1.00 93.81 76 GLU A O 1
ATOM 586 N N . THR A 1 77 ? 16.173 6.411 -5.877 1.00 94.31 77 THR A N 1
ATOM 587 C CA . THR A 1 77 ? 15.721 7.310 -4.810 1.00 94.31 77 THR A CA 1
ATOM 588 C C . THR A 1 77 ? 15.035 6.534 -3.692 1.00 94.31 77 THR A C 1
ATOM 590 O O . THR A 1 77 ? 15.394 6.710 -2.525 1.00 94.31 77 THR A O 1
ATOM 593 N N . ILE A 1 78 ? 14.101 5.642 -4.032 1.00 87.19 78 ILE A N 1
ATOM 594 C CA . ILE A 1 78 ? 13.401 4.778 -3.073 1.00 87.19 78 ILE A CA 1
ATOM 595 C C . ILE A 1 78 ? 14.411 3.920 -2.314 1.00 87.19 78 ILE A C 1
ATOM 597 O O . ILE A 1 78 ? 14.430 3.953 -1.084 1.00 87.19 78 ILE A O 1
ATOM 601 N N . TRP A 1 79 ? 15.311 3.238 -3.027 1.00 87.00 79 TRP A N 1
ATOM 602 C CA . TRP A 1 79 ? 16.357 2.414 -2.424 1.00 87.00 79 TRP A CA 1
ATOM 603 C C . TRP A 1 79 ? 17.192 3.207 -1.418 1.00 87.00 79 TRP A C 1
ATOM 605 O O . TRP A 1 79 ? 17.336 2.816 -0.262 1.00 87.00 79 TRP A O 1
ATOM 615 N N . ARG A 1 80 ? 17.690 4.381 -1.815 1.00 91.50 80 ARG A N 1
ATOM 616 C CA . ARG A 1 80 ? 18.482 5.254 -0.938 1.00 91.50 80 ARG A CA 1
ATOM 617 C C . ARG A 1 80 ? 17.708 5.679 0.307 1.00 91.50 80 ARG A C 1
ATOM 619 O O . ARG A 1 80 ? 18.295 5.787 1.381 1.00 91.50 80 ARG A O 1
ATOM 626 N N . MET A 1 81 ? 16.412 5.943 0.173 1.00 86.38 81 MET A N 1
ATOM 627 C CA . MET A 1 81 ? 15.555 6.309 1.299 1.00 86.38 81 MET A CA 1
ATOM 628 C C . MET A 1 81 ? 15.303 5.125 2.232 1.00 86.38 81 MET A C 1
ATOM 630 O O . MET A 1 81 ? 15.336 5.329 3.441 1.00 86.38 81 MET A O 1
ATOM 634 N N . MET A 1 82 ? 15.142 3.911 1.702 1.00 81.38 82 MET A N 1
ATOM 635 C CA . MET A 1 82 ? 15.052 2.676 2.494 1.00 81.38 82 MET A CA 1
ATOM 636 C C . MET A 1 82 ? 16.353 2.350 3.234 1.00 81.38 82 MET A C 1
ATOM 638 O O . MET A 1 82 ? 16.311 1.768 4.306 1.00 81.38 82 MET A O 1
ATOM 642 N N . GLN A 1 83 ? 17.514 2.726 2.693 1.00 83.25 83 GLN A N 1
ATOM 643 C CA . GLN A 1 83 ? 18.788 2.568 3.405 1.00 83.25 83 GLN A CA 1
ATOM 644 C C . GLN A 1 83 ? 18.960 3.612 4.519 1.00 83.25 83 GLN A C 1
ATOM 646 O O . GLN A 1 83 ? 19.565 3.338 5.549 1.00 83.25 83 GLN A O 1
ATOM 651 N N . LYS A 1 84 ? 18.451 4.834 4.314 1.00 85.62 84 LYS A N 1
ATOM 652 C CA . LYS A 1 84 ? 18.557 5.930 5.294 1.00 85.62 84 LYS A CA 1
ATOM 653 C C . LYS A 1 84 ? 17.541 5.833 6.425 1.00 85.62 84 LYS A C 1
ATOM 655 O O . LYS A 1 84 ? 17.837 6.234 7.546 1.00 85.62 84 LYS A O 1
ATOM 660 N N . LYS A 1 85 ? 16.321 5.413 6.108 1.00 70.75 85 LYS A N 1
ATOM 661 C CA . LYS A 1 85 ? 15.253 5.179 7.073 1.00 70.75 85 LYS A CA 1
ATOM 662 C C . LYS A 1 85 ? 15.245 3.682 7.319 1.00 70.75 85 LYS A C 1
ATOM 664 O O . LYS A 1 85 ? 14.931 2.958 6.388 1.00 70.75 85 LYS A O 1
ATOM 669 N N . GLU A 1 86 ? 15.565 3.225 8.526 1.00 64.62 86 GLU A N 1
ATOM 670 C CA . GLU A 1 86 ? 15.391 1.820 8.921 1.00 64.62 86 GLU A CA 1
ATOM 671 C C . GLU A 1 86 ? 13.892 1.465 8.914 1.00 64.62 86 GLU A C 1
ATOM 673 O O . GLU A 1 86 ? 13.230 1.405 9.947 1.00 64.62 86 GLU A O 1
ATOM 678 N N . TYR A 1 87 ? 13.309 1.314 7.724 1.00 58.00 87 TYR A N 1
ATOM 679 C CA . TYR A 1 87 ? 11.906 0.984 7.552 1.00 58.00 87 TYR A CA 1
ATOM 680 C C . TYR A 1 87 ? 11.773 -0.517 7.761 1.00 58.00 87 TYR A C 1
ATOM 682 O O . TYR A 1 87 ? 12.057 -1.320 6.874 1.00 58.00 87 TYR A O 1
ATOM 690 N N . SER A 1 88 ? 11.408 -0.895 8.977 1.00 63.69 88 SER A N 1
ATOM 691 C CA . SER A 1 88 ? 11.156 -2.283 9.329 1.00 63.69 88 SER A CA 1
ATOM 692 C C . SER A 1 88 ? 9.654 -2.546 9.354 1.00 63.69 88 SER A C 1
ATOM 694 O O . SER A 1 88 ? 8.850 -1.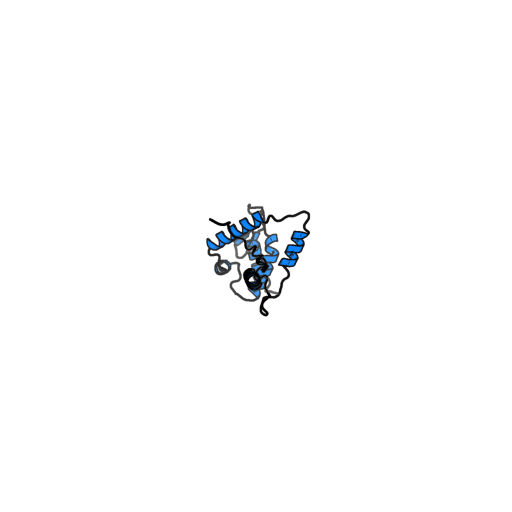665 9.662 1.00 63.69 88 SER A O 1
ATOM 696 N N . THR A 1 89 ? 9.254 -3.791 9.097 1.00 64.38 89 THR A N 1
ATOM 697 C CA . THR A 1 89 ? 7.862 -4.227 9.292 1.00 64.38 89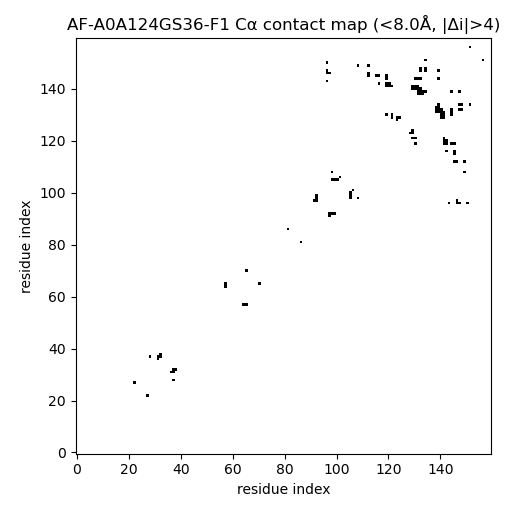 THR A CA 1
ATOM 698 C C . THR A 1 89 ? 7.404 -4.069 10.748 1.00 64.38 89 THR A C 1
ATOM 700 O O . THR A 1 89 ? 6.207 -4.035 11.009 1.00 64.38 89 THR A O 1
ATOM 703 N N . HIS A 1 90 ? 8.344 -3.952 11.697 1.00 63.59 90 HIS A N 1
ATOM 704 C CA . HIS A 1 90 ? 8.063 -3.660 13.102 1.00 63.59 90 HIS A CA 1
ATOM 705 C C . HIS A 1 90 ? 7.438 -2.268 13.269 1.00 63.59 90 HIS A C 1
ATOM 707 O O . HIS A 1 90 ? 6.413 -2.130 13.931 1.00 63.59 90 HIS A O 1
ATOM 713 N N . THR A 1 91 ? 7.984 -1.259 12.586 1.00 69.88 91 THR A N 1
ATOM 714 C CA . THR A 1 91 ? 7.475 0.121 12.622 1.00 69.88 91 THR A CA 1
ATOM 715 C C . THR A 1 91 ? 6.056 0.231 12.059 1.00 69.88 91 THR A C 1
ATOM 717 O O . THR A 1 91 ? 5.281 1.077 12.490 1.00 69.88 91 THR A O 1
ATOM 720 N N . TRP A 1 92 ? 5.674 -0.647 11.124 1.00 75.06 92 TRP A N 1
ATOM 721 C CA . TRP A 1 92 ? 4.294 -0.708 10.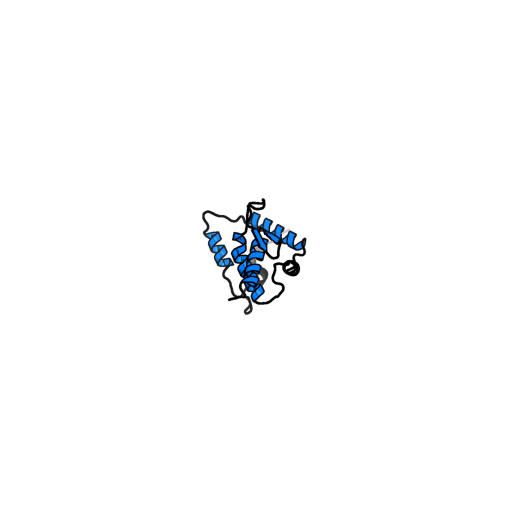636 1.00 75.06 92 TRP A CA 1
ATOM 722 C C . TRP A 1 92 ? 3.338 -1.211 11.726 1.00 75.06 92 TRP A C 1
ATOM 724 O O . TRP A 1 92 ? 2.323 -0.567 11.976 1.00 75.06 92 TRP A O 1
ATOM 734 N N . SER A 1 93 ? 3.676 -2.295 12.433 1.00 75.56 93 SER A N 1
ATOM 735 C CA . SER A 1 93 ? 2.831 -2.825 13.517 1.00 75.56 93 SER A CA 1
ATOM 736 C C . SER A 1 93 ? 2.703 -1.894 14.728 1.00 75.56 93 SER A C 1
ATOM 738 O O . SER A 1 93 ? 1.757 -2.030 15.491 1.00 75.56 93 SER A O 1
ATOM 740 N N . GLU A 1 94 ? 3.597 -0.918 14.905 1.00 80.62 94 GLU A N 1
ATOM 741 C CA . GLU A 1 94 ? 3.530 0.036 16.026 1.00 80.62 94 GLU A CA 1
ATOM 742 C C . GLU A 1 94 ? 2.312 0.973 15.973 1.00 80.62 94 GLU A C 1
ATOM 744 O O . GLU A 1 94 ? 1.938 1.552 16.994 1.00 80.62 94 GLU A O 1
ATOM 749 N N . HIS A 1 95 ? 1.684 1.152 14.806 1.00 84.50 95 HIS A N 1
ATOM 750 C CA . HIS A 1 95 ? 0.544 2.055 14.694 1.00 84.50 95 HIS A CA 1
ATOM 751 C C . HIS A 1 95 ? -0.727 1.455 15.316 1.00 84.50 95 HIS A C 1
ATOM 753 O O . HIS A 1 95 ? -1.109 0.329 15.008 1.00 84.50 95 HIS A O 1
ATOM 759 N N . GLU A 1 96 ? -1.450 2.252 16.113 1.00 88.81 96 GLU A N 1
ATOM 760 C CA . GLU A 1 96 ? -2.605 1.804 16.917 1.00 88.81 96 GLU A CA 1
ATOM 761 C C . GLU A 1 96 ? -3.772 1.209 16.110 1.00 88.81 96 GLU A C 1
ATOM 763 O O . GLU A 1 96 ? -4.580 0.447 16.639 1.00 88.81 96 GLU A O 1
ATOM 768 N N . LEU A 1 97 ? -3.865 1.567 14.828 1.00 89.69 97 LEU A N 1
ATOM 769 C CA . LEU A 1 97 ? -4.896 1.075 13.913 1.00 89.69 97 LEU A CA 1
ATOM 770 C C . LEU A 1 97 ? -4.465 -0.143 13.087 1.00 89.69 97 LEU A C 1
ATOM 772 O O . LEU A 1 97 ? -5.297 -0.704 12.379 1.00 89.69 97 LEU A O 1
ATOM 776 N N . HIS A 1 98 ? -3.199 -0.555 13.120 1.00 89.31 98 HIS A N 1
ATOM 777 C CA . HIS A 1 98 ? -2.778 -1.750 12.393 1.00 89.31 98 HIS A CA 1
ATOM 778 C C . HIS A 1 98 ? -3.011 -3.016 13.232 1.00 89.31 98 HIS A C 1
ATOM 780 O O . HIS A 1 98 ? -2.896 -2.968 14.463 1.00 89.31 98 HIS A O 1
ATOM 786 N N . PRO A 1 99 ? -3.332 -4.156 12.587 1.00 86.62 99 PRO A N 1
ATOM 787 C CA . PRO A 1 99 ? -3.384 -5.444 13.262 1.00 86.62 99 PRO A CA 1
ATOM 788 C C . PRO A 1 99 ? -2.072 -5.746 13.991 1.00 86.62 99 PRO A C 1
ATOM 790 O O . PRO A 1 99 ? -0.982 -5.564 13.450 1.00 86.62 99 PRO A O 1
ATOM 793 N N . GLN A 1 100 ? -2.195 -6.213 15.232 1.00 85.94 100 GLN A N 1
ATOM 794 C CA . GLN A 1 100 ? -1.050 -6.528 16.094 1.00 85.94 100 GLN A CA 1
ATOM 795 C C . GLN A 1 100 ? -0.645 -8.006 16.005 1.00 85.94 100 GLN A C 1
ATOM 797 O O . GLN A 1 100 ? 0.486 -8.373 16.328 1.00 85.94 100 GLN A O 1
ATOM 802 N N . THR A 1 101 ? -1.564 -8.870 15.568 1.00 87.00 101 THR A N 1
ATOM 803 C CA . THR A 1 101 ? -1.299 -10.290 15.335 1.00 87.00 101 THR A CA 1
ATOM 804 C C . THR A 1 101 ? -0.619 -10.499 13.980 1.00 87.00 101 THR A C 1
ATOM 806 O O . THR A 1 101 ? -0.595 -9.619 13.119 1.00 87.00 101 THR A O 1
ATOM 809 N N . LYS A 1 102 ? -0.014 -11.673 13.784 1.00 85.44 102 LYS A N 1
ATOM 810 C CA . LYS A 1 102 ? 0.653 -12.072 12.531 1.00 85.44 102 LYS A CA 1
ATOM 811 C C . LYS A 1 102 ? 0.035 -13.363 11.999 1.00 85.44 102 LYS A C 1
ATOM 813 O O . LYS A 1 102 ? 0.738 -14.345 11.775 1.00 85.44 102 LYS A O 1
ATOM 818 N N . ASP A 1 103 ? -1.287 -13.372 11.910 1.00 89.56 103 ASP A N 1
ATOM 819 C CA . ASP A 1 103 ? -2.088 -14.502 11.445 1.00 89.56 103 ASP A CA 1
ATOM 820 C C . ASP A 1 103 ? -2.748 -14.189 10.089 1.00 89.56 103 ASP A C 1
ATOM 822 O O . ASP A 1 103 ? -2.500 -13.145 9.483 1.00 89.56 103 ASP A O 1
ATOM 826 N N . GLU A 1 104 ? -3.564 -15.121 9.599 1.00 89.44 104 GLU A N 1
ATOM 827 C CA . GLU A 1 104 ? -4.294 -15.001 8.332 1.00 89.44 104 GLU A CA 1
ATOM 828 C C . GLU A 1 104 ? -5.187 -13.752 8.284 1.00 89.44 104 GLU A C 1
ATOM 830 O O . GLU A 1 104 ? -5.228 -13.070 7.264 1.00 89.44 104 GLU A O 1
ATOM 835 N N . SER A 1 105 ? -5.791 -13.355 9.410 1.00 88.25 105 SER A N 1
ATOM 836 C CA . SER A 1 105 ? -6.643 -12.162 9.463 1.00 88.25 105 SER A CA 1
ATOM 837 C C . SER A 1 105 ? -5.861 -10.868 9.224 1.00 88.25 105 SER A C 1
ATOM 839 O O . SER A 1 105 ? -6.369 -9.936 8.598 1.00 88.25 105 SER A O 1
ATOM 841 N N . THR A 1 106 ? -4.594 -10.817 9.649 1.00 89.25 106 THR A N 1
ATOM 842 C CA . THR A 1 106 ? -3.697 -9.700 9.328 1.00 89.25 106 THR A CA 1
ATOM 843 C C . THR A 1 106 ? -3.400 -9.640 7.835 1.00 89.25 106 THR A C 1
ATOM 845 O O . THR A 1 106 ? -3.329 -8.548 7.271 1.00 89.25 106 THR A O 1
ATOM 848 N N . VAL A 1 107 ? -3.250 -10.791 7.175 1.00 88.00 107 VAL A N 1
ATOM 849 C CA . VAL A 1 107 ? -3.035 -10.851 5.722 1.00 88.00 107 VAL A CA 1
ATOM 850 C C . VAL A 1 107 ? -4.280 -10.368 4.979 1.00 88.00 107 VAL A C 1
ATOM 852 O O . VAL A 1 107 ? -4.159 -9.495 4.118 1.00 88.00 107 VAL A O 1
ATOM 855 N N . ASP A 1 108 ? -5.465 -10.844 5.361 1.00 89.88 108 ASP A N 1
ATOM 856 C CA . ASP A 1 108 ? -6.742 -10.416 4.776 1.00 89.88 108 ASP A CA 1
ATOM 857 C C . ASP A 1 108 ? -6.983 -8.914 4.965 1.00 89.88 108 ASP A C 1
ATOM 859 O O . ASP A 1 108 ? -7.434 -8.221 4.045 1.00 89.88 108 ASP A O 1
ATOM 863 N N . PHE A 1 109 ? -6.632 -8.384 6.141 1.00 90.88 109 PHE A N 1
ATOM 864 C CA . PHE A 1 109 ? -6.700 -6.955 6.425 1.00 90.88 109 PHE A CA 1
ATOM 865 C C . PHE A 1 109 ? -5.772 -6.157 5.508 1.00 90.88 109 PHE A C 1
ATOM 867 O O . PHE A 1 109 ? -6.215 -5.191 4.890 1.00 90.88 109 PHE A O 1
ATOM 874 N N . ILE A 1 110 ? -4.497 -6.553 5.402 1.00 89.44 110 ILE A N 1
ATOM 875 C CA . ILE A 1 110 ? -3.514 -5.876 4.543 1.00 89.44 110 ILE A CA 1
ATOM 876 C C . ILE A 1 110 ? -3.983 -5.903 3.090 1.00 89.44 110 ILE A C 1
ATOM 878 O O . ILE A 1 110 ? -3.949 -4.870 2.428 1.00 89.44 110 ILE A O 1
ATOM 882 N N . PHE A 1 111 ? -4.463 -7.049 2.613 1.00 90.12 111 PHE A N 1
ATOM 883 C CA . PHE A 1 111 ? -4.952 -7.196 1.248 1.00 90.12 111 PHE A CA 1
ATOM 884 C C . PHE A 1 111 ? -6.167 -6.299 0.977 1.00 90.12 111 PHE A C 1
ATOM 886 O O . PHE A 1 111 ? -6.193 -5.559 -0.004 1.00 90.12 111 PHE A O 1
ATOM 893 N N . THR A 1 112 ? -7.148 -6.292 1.881 1.00 91.75 112 THR A N 1
ATOM 894 C CA . THR A 1 112 ? -8.337 -5.431 1.771 1.00 91.75 112 THR A CA 1
ATOM 895 C C . THR A 1 112 ? -7.964 -3.950 1.798 1.00 91.75 112 THR A C 1
ATOM 897 O O . THR A 1 112 ? -8.472 -3.152 1.010 1.00 91.75 112 THR A O 1
ATOM 900 N N . MET A 1 113 ? -7.054 -3.574 2.694 1.00 91.75 113 MET A N 1
ATOM 901 C CA . MET A 1 113 ? -6.549 -2.214 2.815 1.00 91.75 113 MET A CA 1
ATOM 902 C C . MET A 1 113 ? -5.813 -1.768 1.547 1.00 91.75 113 MET A C 1
ATOM 904 O O . MET A 1 113 ? -6.031 -0.645 1.097 1.00 91.75 113 MET A O 1
ATOM 908 N N . ASP A 1 114 ? -4.971 -2.622 0.963 1.00 89.75 114 ASP A N 1
ATOM 909 C CA . ASP A 1 114 ? -4.218 -2.323 -0.260 1.00 89.75 114 ASP A CA 1
ATOM 910 C C . ASP A 1 114 ? -5.151 -2.129 -1.465 1.00 89.75 114 ASP A C 1
ATOM 912 O O . ASP A 1 114 ? -5.046 -1.133 -2.181 1.00 89.75 114 ASP A O 1
ATOM 916 N N . LEU A 1 115 ? -6.163 -2.994 -1.607 1.00 90.50 115 LEU A N 1
ATOM 917 C CA . LEU A 1 115 ? -7.179 -2.877 -2.657 1.00 90.50 115 LEU A CA 1
ATOM 918 C C . LEU A 1 115 ? -7.976 -1.572 -2.591 1.00 90.50 115 LEU A C 1
ATOM 920 O O . LEU A 1 115 ? -8.406 -1.066 -3.625 1.00 90.50 115 LEU A O 1
ATOM 924 N N . LEU A 1 116 ? -8.202 -1.031 -1.394 1.00 90.31 116 LEU A N 1
ATOM 925 C CA . LEU A 1 116 ? -8.990 0.188 -1.204 1.00 90.31 116 LEU A CA 1
ATOM 926 C C . LEU A 1 116 ? -8.133 1.451 -1.101 1.00 90.31 116 LEU A C 1
ATOM 928 O O . LEU A 1 116 ? -8.678 2.549 -1.206 1.00 90.31 116 LEU A O 1
ATOM 932 N N . ASN A 1 117 ? -6.814 1.326 -0.922 1.00 85.81 117 ASN A N 1
ATOM 933 C CA . ASN A 1 117 ? -5.917 2.430 -0.574 1.00 85.81 117 ASN A CA 1
ATOM 934 C C . ASN A 1 117 ? -6.072 3.647 -1.496 1.00 85.81 117 ASN A C 1
ATOM 936 O O . ASN A 1 117 ? -6.214 4.777 -1.023 1.00 85.81 117 ASN A O 1
ATOM 940 N N . PHE A 1 118 ? -6.117 3.397 -2.807 1.00 84.25 118 PHE A N 1
ATOM 941 C CA . PHE A 1 118 ? -6.204 4.436 -3.831 1.00 84.25 118 PHE A CA 1
ATOM 942 C C . PHE A 1 118 ? -7.483 5.284 -3.723 1.00 84.25 118 PHE A C 1
ATOM 944 O O . PHE A 1 118 ? -7.476 6.452 -4.101 1.00 84.25 118 PHE A O 1
ATOM 951 N N . SER A 1 119 ? -8.577 4.725 -3.190 1.00 85.38 119 SER A N 1
ATOM 952 C CA . SER A 1 119 ? -9.873 5.414 -3.081 1.00 85.38 119 SER A CA 1
ATOM 953 C C . SER A 1 119 ? -9.887 6.498 -1.998 1.00 85.38 119 SER A C 1
ATOM 955 O O . SER A 1 119 ? -10.809 7.306 -1.949 1.00 85.38 119 SER A O 1
ATOM 957 N N . PHE A 1 120 ? -8.875 6.520 -1.126 1.00 82.69 120 PHE A N 1
ATOM 958 C CA . PHE A 1 120 ? -8.763 7.454 -0.001 1.00 82.69 120 PHE A CA 1
ATOM 959 C C . PHE A 1 120 ? -7.621 8.462 -0.190 1.00 82.69 120 PHE A C 1
ATOM 961 O O . PHE A 1 120 ? -7.269 9.209 0.734 1.00 82.69 120 PHE A O 1
ATOM 968 N N . TRP A 1 121 ? -7.034 8.502 -1.389 1.00 80.62 121 TRP A N 1
ATOM 969 C CA . TRP A 1 121 ? -6.138 9.578 -1.791 1.00 80.62 121 TRP A CA 1
ATOM 970 C C . TRP A 1 121 ? -6.958 10.834 -2.077 1.00 80.62 121 TRP A C 1
ATOM 972 O O . TRP A 1 121 ? -8.041 10.780 -2.651 1.00 80.62 121 TRP A O 1
ATOM 982 N N . SER A 1 122 ? -6.453 11.975 -1.624 1.00 76.69 122 SER A N 1
ATOM 983 C CA . SER A 1 122 ? -7.130 13.262 -1.736 1.00 76.69 122 SER A CA 1
ATOM 984 C C . SER A 1 122 ? -6.084 14.332 -1.986 1.00 76.69 122 SER A C 1
ATOM 986 O O . SER A 1 122 ? -5.105 14.393 -1.242 1.00 76.69 122 SER A O 1
ATOM 988 N N . GLU A 1 123 ? -6.311 15.162 -3.002 1.00 79.00 123 GLU A N 1
ATOM 989 C CA . GLU A 1 123 ? -5.541 16.391 -3.241 1.00 79.00 123 GLU A CA 1
ATOM 990 C C . GLU A 1 123 ? -5.940 17.507 -2.262 1.00 79.00 123 GLU A C 1
ATOM 992 O O . GLU A 1 123 ? -5.175 18.437 -2.033 1.00 79.00 123 GLU A O 1
ATOM 997 N N . GLU A 1 124 ? -7.118 17.400 -1.638 1.00 77.44 124 GLU A N 1
ATOM 998 C CA . GLU A 1 124 ? -7.567 18.339 -0.612 1.00 77.44 124 GLU A CA 1
ATOM 999 C C . GLU A 1 124 ? -6.758 18.146 0.680 1.00 77.44 124 GLU A C 1
ATOM 1001 O O . GLU A 1 124 ? -6.835 17.096 1.331 1.00 77.44 124 GLU A O 1
ATOM 1006 N N . GLU A 1 125 ? -6.001 19.178 1.057 1.00 72.50 125 GLU A N 1
ATOM 1007 C CA . GLU A 1 125 ? -5.230 19.243 2.306 1.00 72.50 125 GLU A CA 1
ATOM 1008 C C . GLU A 1 125 ? -6.043 19.841 3.471 1.00 72.50 125 GLU A C 1
ATOM 1010 O O . GLU A 1 125 ? -5.681 19.668 4.635 1.00 72.50 125 GLU A O 1
ATOM 1015 N N . GLU A 1 126 ? -7.155 20.524 3.175 1.00 73.56 126 GLU A N 1
ATOM 1016 C CA . GLU A 1 126 ? -7.984 21.214 4.166 1.00 73.56 126 GLU A CA 1
ATOM 1017 C C . GLU A 1 126 ? -9.032 20.289 4.815 1.00 73.56 126 GLU A C 1
ATOM 1019 O O . GLU A 1 126 ? -9.928 19.738 4.166 1.00 73.56 126 GLU A O 1
ATOM 1024 N N . GLU A 1 127 ? -8.980 20.184 6.141 1.00 67.50 127 GLU A N 1
ATOM 1025 C CA . GLU A 1 127 ? -10.058 19.634 6.972 1.00 67.50 127 GLU A CA 1
ATOM 1026 C C . GLU A 1 127 ? -11.254 20.621 6.985 1.00 67.50 127 GLU A C 1
ATOM 1028 O O . GLU A 1 127 ? -11.029 21.819 7.187 1.00 67.50 127 GLU A O 1
ATOM 1033 N N . PRO A 1 128 ? -12.527 20.198 6.803 1.00 66.06 128 PRO A N 1
ATOM 1034 C CA . PRO A 1 128 ? -13.046 18.830 6.697 1.00 66.06 128 PRO A CA 1
ATOM 1035 C C . PRO A 1 128 ? -13.388 18.403 5.253 1.00 66.06 128 PRO A C 1
ATOM 1037 O O . PRO A 1 128 ? -14.203 17.504 5.060 1.00 66.06 128 PRO A O 1
ATOM 1040 N N . LYS A 1 129 ? -12.856 19.071 4.219 1.00 75.94 129 LYS A N 1
ATOM 1041 C CA . LYS A 1 129 ? -13.155 18.703 2.819 1.00 75.94 129 LYS A CA 1
ATOM 1042 C C . LYS A 1 129 ? -12.614 17.317 2.482 1.00 75.94 129 LYS A C 1
ATOM 1044 O O . LYS A 1 129 ? -13.207 16.589 1.689 1.00 75.94 129 LYS A O 1
ATOM 1049 N N . ARG A 1 130 ? -11.501 16.952 3.117 1.00 84.25 130 ARG A N 1
ATOM 1050 C CA . ARG A 1 130 ? -10.939 15.609 3.068 1.00 84.25 130 ARG A CA 1
ATOM 1051 C C . ARG A 1 130 ? -11.848 14.616 3.792 1.00 84.25 130 ARG A C 1
ATOM 1053 O O . ARG A 1 130 ? -12.331 14.886 4.889 1.00 84.25 130 ARG A O 1
ATOM 1060 N N . PHE A 1 131 ? -12.029 13.438 3.199 1.00 86.56 131 PHE A N 1
ATOM 1061 C CA . PHE A 1 131 ? -12.773 12.353 3.833 1.00 86.56 131 PHE A CA 1
ATOM 1062 C C . PHE A 1 131 ? -12.204 12.032 5.227 1.00 86.56 131 PHE A C 1
ATOM 1064 O O . PHE A 1 131 ? -10.987 11.876 5.400 1.00 86.56 131 PHE A O 1
ATOM 1071 N N . CYS A 1 132 ? -13.100 11.941 6.210 1.00 90.00 132 CYS A N 1
ATOM 1072 C CA . CYS A 1 132 ? -12.764 11.753 7.611 1.00 90.00 132 CYS A CA 1
ATOM 1073 C C . CYS A 1 132 ? -13.722 10.769 8.294 1.00 90.00 132 CYS A C 1
ATOM 1075 O O . CYS A 1 132 ? -14.901 10.680 7.950 1.00 90.00 132 CYS A O 1
ATOM 1077 N N . ILE A 1 133 ? -13.205 10.027 9.275 1.00 91.00 133 ILE A N 1
ATOM 1078 C CA . ILE A 1 133 ? -13.984 9.109 10.112 1.00 91.00 133 ILE A CA 1
ATOM 1079 C C . ILE A 1 133 ? -13.658 9.371 11.573 1.00 91.00 133 ILE A C 1
ATOM 1081 O O . ILE A 1 133 ? -12.493 9.392 11.966 1.00 91.00 133 ILE A O 1
ATOM 1085 N N . GLU A 1 134 ? -14.695 9.521 12.390 1.00 93.31 134 GLU A N 1
ATOM 1086 C CA . GLU A 1 134 ? -14.548 9.487 13.839 1.00 93.31 134 GLU A CA 1
ATOM 1087 C C . GLU A 1 134 ? -14.517 8.033 14.319 1.00 93.31 134 GLU A C 1
ATOM 1089 O O . GLU A 1 134 ? -15.416 7.237 14.026 1.00 93.31 134 GLU A O 1
ATOM 1094 N N . TYR A 1 135 ? -13.457 7.679 15.041 1.00 94.88 135 TYR A N 1
ATOM 1095 C CA . TYR A 1 135 ? -13.268 6.351 15.603 1.00 94.88 135 TYR A CA 1
ATOM 1096 C C . TYR A 1 135 ? -12.407 6.420 16.867 1.00 94.88 135 TYR A C 1
ATOM 1098 O O . TYR A 1 135 ? -11.369 7.084 16.887 1.00 94.88 135 TYR A O 1
ATOM 1106 N N . ARG A 1 136 ? -12.857 5.747 17.937 1.00 93.56 136 ARG A N 1
ATOM 1107 C CA . ARG A 1 136 ? -12.234 5.772 19.278 1.00 93.56 136 ARG A CA 1
ATOM 1108 C C . ARG A 1 136 ? -12.020 7.198 19.824 1.00 93.56 136 ARG A C 1
ATOM 1110 O O . ARG A 1 136 ? -11.010 7.487 20.455 1.00 93.56 136 ARG A O 1
ATOM 1117 N N . GLY A 1 137 ? -12.980 8.095 19.571 1.00 92.56 137 GLY A N 1
ATOM 1118 C CA . GLY A 1 137 ? -12.955 9.487 20.047 1.00 92.56 137 GLY A CA 1
ATOM 1119 C C . GLY A 1 137 ? -11.948 10.394 19.331 1.00 92.56 137 GLY A C 1
ATOM 1120 O O . GLY A 1 137 ? -11.645 11.479 19.823 1.00 92.56 137 GLY A O 1
ATOM 1121 N N . LYS A 1 138 ? -11.410 9.955 18.186 1.00 93.50 138 LYS A N 1
ATOM 1122 C CA . LYS A 1 138 ? -10.473 10.712 17.355 1.00 93.50 138 LYS A CA 1
ATOM 1123 C C . LYS A 1 138 ? -10.982 10.789 15.920 1.00 93.50 138 LYS A C 1
ATOM 1125 O O . LYS A 1 138 ? -11.527 9.819 15.396 1.00 93.50 138 LYS A O 1
ATOM 1130 N N . LEU A 1 139 ? -10.780 11.945 15.291 1.00 91.94 139 LEU A N 1
ATOM 1131 C CA . LEU A 1 139 ? -11.037 12.137 13.869 1.00 91.94 139 LEU A CA 1
ATOM 1132 C C . LEU A 1 139 ? -9.810 11.689 13.066 1.00 91.94 139 LEU A C 1
ATOM 1134 O O . LEU A 1 139 ? -8.698 12.164 13.300 1.00 91.94 139 LEU A O 1
ATOM 1138 N N . TRP A 1 140 ? -10.020 10.763 12.138 1.00 91.44 140 TRP A N 1
ATOM 1139 C CA . TRP A 1 140 ? -8.991 10.181 11.283 1.00 91.44 140 TRP A CA 1
ATOM 1140 C C . TRP A 1 140 ? -9.189 10.615 9.841 1.00 91.44 140 TRP A C 1
ATOM 1142 O O . TRP A 1 140 ? -10.305 10.517 9.331 1.00 91.44 140 TRP A O 1
ATOM 1152 N N . THR A 1 141 ? -8.114 11.034 9.172 1.00 88.56 141 THR A N 1
ATOM 1153 C CA . THR A 1 141 ? -8.161 11.543 7.793 1.00 88.56 141 THR A CA 1
ATOM 1154 C C . THR A 1 141 ? -7.128 10.899 6.879 1.00 88.56 141 THR A C 1
ATOM 1156 O O . THR A 1 141 ? -6.175 10.248 7.321 1.00 88.56 141 THR A O 1
ATOM 1159 N N . GLY A 1 142 ? -7.358 11.019 5.568 1.00 83.19 142 GLY A N 1
ATOM 1160 C CA . GLY A 1 142 ? -6.495 10.428 4.545 1.00 83.19 142 GLY A CA 1
ATOM 1161 C C . GLY A 1 142 ? -6.393 8.912 4.672 1.00 83.19 142 GLY A C 1
ATOM 1162 O O . GLY A 1 142 ? -7.380 8.250 4.976 1.00 83.19 142 GLY A O 1
ATOM 1163 N N . TYR A 1 143 ? -5.189 8.366 4.499 1.00 86.38 143 TYR A N 1
ATOM 1164 C CA . TYR A 1 143 ? -4.929 6.932 4.667 1.00 86.38 143 TYR A CA 1
ATOM 1165 C C . TYR A 1 143 ? -5.475 6.381 5.994 1.00 86.38 143 TYR A C 1
ATOM 1167 O O . TYR A 1 143 ? -6.099 5.324 6.018 1.00 86.38 143 TYR A O 1
ATOM 1175 N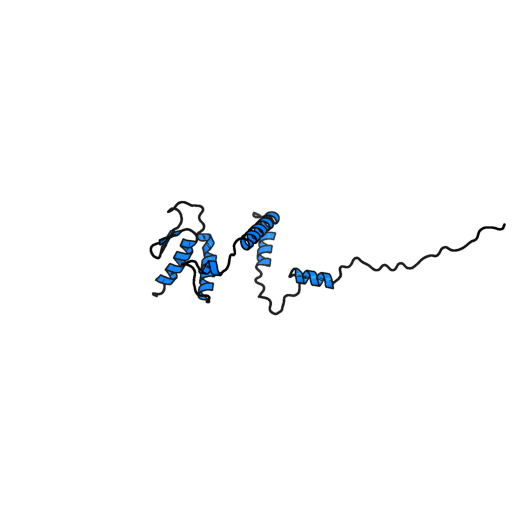 N . TRP A 1 144 ? -5.328 7.124 7.094 1.00 89.44 144 TRP A N 1
ATOM 1176 C CA . TRP A 1 144 ? -5.777 6.651 8.401 1.00 89.44 144 TRP A CA 1
ATOM 1177 C C . TRP A 1 144 ? -7.292 6.574 8.542 1.00 89.44 144 TRP A C 1
ATOM 1179 O O . TRP A 1 144 ? -7.772 5.776 9.341 1.00 89.44 144 TRP A O 1
ATOM 1189 N N . SER A 1 145 ? -8.050 7.339 7.751 1.00 90.88 145 SER A N 1
ATOM 1190 C CA . SER A 1 145 ? -9.508 7.199 7.715 1.00 90.88 145 SER A CA 1
ATOM 1191 C C . SER A 1 145 ? -9.934 5.830 7.173 1.00 90.88 145 SER A C 1
ATOM 1193 O O . SER A 1 145 ? -10.822 5.216 7.754 1.00 90.88 145 SER A O 1
ATOM 1195 N N . LEU A 1 146 ?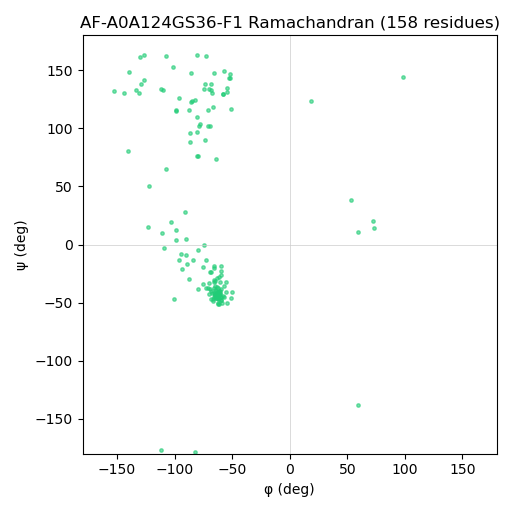 -9.251 5.295 6.150 1.00 92.38 146 LEU A N 1
ATOM 1196 C CA . LEU A 1 146 ? -9.483 3.938 5.641 1.00 92.38 146 LEU A CA 1
ATOM 1197 C C . LEU A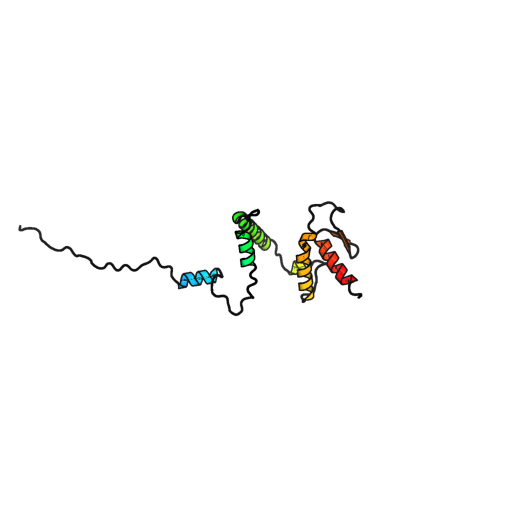 1 146 ? -9.180 2.896 6.718 1.00 92.38 146 LEU A C 1
ATOM 1199 O O . LEU A 1 146 ? -10.018 2.046 7.008 1.00 92.38 146 LEU A O 1
ATOM 1203 N N . VAL A 1 147 ? -8.000 2.977 7.341 1.00 93.25 147 VAL A N 1
ATOM 1204 C CA . VAL A 1 147 ? -7.606 2.008 8.374 1.00 93.25 147 VAL A CA 1
ATOM 1205 C C . VAL A 1 147 ? -8.582 2.061 9.559 1.00 93.25 147 VAL A C 1
ATOM 1207 O O . VAL A 1 147 ? -8.994 1.019 10.064 1.00 93.25 147 VAL A O 1
ATOM 1210 N N . ALA A 1 148 ? -9.025 3.260 9.957 1.00 93.69 148 ALA A N 1
ATOM 1211 C CA . ALA A 1 148 ? -10.046 3.443 10.985 1.00 93.69 148 ALA A CA 1
ATOM 1212 C C . ALA A 1 148 ? -11.408 2.868 10.567 1.00 93.69 148 ALA A C 1
ATOM 1214 O O . ALA A 1 148 ? -12.069 2.248 11.394 1.00 93.69 148 ALA A O 1
ATOM 1215 N N . ALA A 1 149 ? -11.817 3.020 9.302 1.00 93.44 149 ALA A N 1
ATOM 1216 C CA . ALA A 1 149 ? -13.049 2.434 8.773 1.00 93.44 149 ALA A CA 1
ATOM 1217 C C . ALA A 1 149 ? -13.040 0.906 8.879 1.00 93.44 149 ALA A C 1
ATOM 1219 O O . ALA A 1 149 ? -14.006 0.317 9.357 1.00 93.44 149 ALA A O 1
ATOM 1220 N N . LEU A 1 150 ? -11.938 0.279 8.449 1.00 93.44 150 LEU A N 1
ATOM 1221 C CA . LEU A 1 150 ? -11.774 -1.174 8.478 1.00 93.44 150 LEU A CA 1
ATOM 1222 C C . LEU A 1 150 ? -11.768 -1.694 9.917 1.00 93.44 150 LEU A C 1
ATOM 1224 O O . LEU A 1 150 ? -12.492 -2.635 10.227 1.00 93.44 150 LEU A O 1
ATOM 1228 N N . GLN A 1 151 ? -11.016 -1.046 10.810 1.00 93.06 151 GLN A N 1
ATOM 1229 C CA . GLN A 1 151 ? -11.004 -1.405 12.229 1.00 93.06 151 GLN A CA 1
ATOM 1230 C C . GLN A 1 151 ? -12.380 -1.238 12.872 1.00 93.06 151 GLN A C 1
ATOM 1232 O O . GLN A 1 151 ? -12.836 -2.120 13.591 1.00 93.06 151 GLN A O 1
ATOM 1237 N N . ARG A 1 152 ? -13.082 -0.142 12.572 1.00 93.69 152 ARG A N 1
ATOM 1238 C CA . ARG A 1 152 ? -14.435 0.081 13.079 1.00 93.69 152 ARG A CA 1
ATOM 1239 C C . ARG A 1 152 ? -15.406 -0.988 12.580 1.00 93.69 152 ARG A C 1
ATOM 1241 O O . ARG A 1 152 ? -16.213 -1.469 13.361 1.00 93.69 152 ARG A O 1
ATOM 1248 N N . ALA A 1 153 ? -15.307 -1.392 11.314 1.00 91.81 153 ALA A N 1
ATOM 1249 C CA . ALA A 1 153 ? -16.131 -2.463 10.763 1.00 91.81 153 ALA A CA 1
ATOM 1250 C C . ALA A 1 153 ? -15.871 -3.815 11.448 1.00 91.81 153 ALA A C 1
ATOM 1252 O O . ALA A 1 153 ? -16.816 -4.568 11.665 1.00 91.81 153 ALA A O 1
ATOM 1253 N N . LEU A 1 154 ? -14.623 -4.113 11.821 1.00 90.25 154 LEU A N 1
ATOM 1254 C CA . LEU A 1 154 ? -14.285 -5.316 12.588 1.00 90.25 154 LEU A CA 1
ATOM 1255 C C . LEU A 1 154 ? -14.802 -5.249 14.034 1.00 90.25 154 LEU A C 1
ATOM 1257 O O . LEU A 1 154 ? -15.358 -6.234 14.513 1.00 90.25 154 LEU A O 1
ATOM 1261 N N . ASP A 1 155 ? -14.665 -4.100 14.703 1.00 90.94 155 ASP A N 1
ATOM 1262 C CA . ASP A 1 155 ? -15.130 -3.901 16.084 1.00 90.94 155 ASP A CA 1
ATOM 1263 C C . ASP A 1 155 ? -16.676 -3.890 16.173 1.00 90.94 155 ASP A C 1
ATOM 1265 O O . ASP A 1 155 ? -17.252 -4.440 17.112 1.00 90.94 155 ASP A O 1
ATOM 1269 N N . GLU A 1 156 ? -17.371 -3.292 15.197 1.00 89.88 156 GLU A N 1
ATOM 1270 C CA . GLU A 1 156 ? -18.842 -3.171 15.168 1.00 89.88 156 GLU A CA 1
ATOM 1271 C C . GLU A 1 156 ? -19.537 -4.382 14.516 1.00 89.88 156 GLU A C 1
ATOM 1273 O O . GLU A 1 156 ? -20.668 -4.717 14.871 1.00 89.88 156 GLU A O 1
ATOM 1278 N N . GLY A 1 157 ? -18.877 -5.054 13.569 1.00 76.31 157 GLY A N 1
ATOM 1279 C CA . GLY A 1 157 ? -19.439 -6.144 12.763 1.00 76.31 157 GLY A CA 1
ATOM 1280 C C . GLY A 1 157 ? -19.487 -7.513 13.447 1.00 76.31 157 GLY A C 1
ATOM 1281 O O . GLY A 1 157 ? -20.053 -8.446 12.885 1.00 76.31 157 GLY A O 1
ATOM 1282 N N . GLN A 1 158 ? -18.944 -7.655 14.660 1.00 58.84 158 GLN A N 1
ATOM 1283 C CA . GLN A 1 158 ? -18.978 -8.907 15.436 1.00 58.84 158 GLN A CA 1
ATOM 1284 C C . GLN A 1 158 ? -20.353 -9.227 16.062 1.00 58.84 158 GLN A C 1
ATOM 1286 O O . GLN A 1 158 ? -20.508 -10.268 16.700 1.00 58.84 158 GLN A O 1
ATOM 1291 N N . PHE A 1 159 ? -21.366 -8.378 15.862 1.00 47.38 159 PHE A N 1
ATOM 1292 C CA . PHE A 1 159 ? -22.749 -8.618 16.288 1.00 47.38 159 PHE A CA 1
ATOM 1293 C C . PHE A 1 159 ? -23.667 -8.933 15.097 1.00 47.38 159 PHE A C 1
ATOM 1295 O O . PHE A 1 159 ? -24.575 -8.157 14.803 1.00 47.38 159 PHE A O 1
ATOM 1302 N N . CYS A 1 160 ? -23.446 -10.056 14.411 1.00 39.50 160 CYS A N 1
ATOM 1303 C CA . CYS A 1 160 ? -24.404 -10.677 13.484 1.00 39.50 160 CYS A CA 1
ATOM 1304 C C . CYS A 1 160 ? -24.308 -12.202 13.585 1.00 39.50 160 CYS A C 1
ATOM 1306 O O . CYS A 1 160 ? -23.192 -12.728 13.382 1.00 39.50 160 CYS A O 1
#

Sequence (160 aa):
MPSLDPIPAQRNDQVEANSDDEADPELVELLRQHFGLGERPKDAPPETKVLEGAQYVFDNAIDIAVSLAHTKEAAETIWRMMQKKEYSTHTWSEHELHPQTKDESTVDFIFTMDLLNFSFWSEEEEEPKRFCIEYRGKLWTGYWSLVAALQRALDEGQFC

Nearest PDB structures (foldseek):
  7u1o-assembly1_A  TM=5.782E-01  e=6.397E-04  Sphaerobacter thermophilus DSM 20745
  7ulc-assembly1_A  TM=5.730E-01  e=1.385E-03  Sphaerobacter thermophilus DSM 20745
  1jia-assembly1_B  TM=4.037E-01  e=2.590E+00  Gloydius halys

Solvent-accessible surface area (backbone atoms only — not comparable to full-atom values): 10429 Å² total; per-residue (Å²): 141,82,82,88,86,87,89,78,88,81,79,80,89,73,85,79,84,75,81,91,81,68,79,57,67,66,60,53,48,52,49,26,50,75,72,70,70,43,87,76,59,95,84,51,79,79,87,80,55,57,68,60,54,52,48,52,50,58,77,67,46,83,93,58,84,84,57,67,68,60,52,50,54,49,50,54,50,52,52,54,47,53,71,72,40,87,81,45,77,65,67,56,43,68,41,92,70,44,64,80,64,92,50,70,69,41,51,53,48,52,51,55,48,60,76,48,48,76,79,44,66,68,91,58,84,53,84,79,80,35,66,67,38,80,52,98,92,39,81,26,50,45,69,51,18,55,43,46,51,54,48,49,47,59,72,64,59,76,80,121

Mean predicted aligned error: 15.83 Å